Protein AF-A0A957I5K9-F1 (afdb_monomer_lite)

pLDDT: mean 92.52, std 13.04, range [35.69, 98.5]

Structure (mmCIF, N/CA/C/O backbone):
data_AF-A0A957I5K9-F1
#
_entry.id   AF-A0A957I5K9-F1
#
loop_
_atom_site.group_PDB
_atom_site.id
_atom_site.type_symbol
_atom_site.label_atom_id
_atom_site.label_alt_id
_atom_site.label_comp_id
_atom_site.label_asym_id
_atom_site.label_entity_id
_atom_site.label_seq_id
_atom_site.pdbx_PDB_ins_code
_atom_site.Cartn_x
_atom_site.Cartn_y
_atom_site.Cartn_z
_atom_site.occupancy
_atom_site.B_iso_or_equiv
_atom_site.auth_seq_id
_atom_site.auth_comp_id
_atom_site.auth_asym_id
_atom_site.auth_atom_id
_atom_site.pdbx_PDB_model_num
ATOM 1 N N . MET A 1 1 ? 1.408 16.544 -29.712 1.00 35.69 1 MET A N 1
ATOM 2 C CA . MET A 1 1 ? 2.660 17.066 -29.125 1.00 35.69 1 MET A CA 1
ATOM 3 C C . MET A 1 1 ? 3.340 15.930 -28.378 1.00 35.69 1 MET A C 1
ATOM 5 O O . MET A 1 1 ? 2.959 15.637 -27.254 1.00 35.69 1 MET A O 1
ATOM 9 N N . SER A 1 2 ? 4.259 15.225 -29.043 1.00 45.28 2 SER A N 1
ATOM 10 C CA . SER A 1 2 ? 5.029 14.140 -28.427 1.00 45.28 2 SER A CA 1
ATOM 11 C C . SER A 1 2 ? 6.153 14.779 -27.614 1.00 45.28 2 SER A C 1
ATOM 13 O O . SER A 1 2 ? 7.187 15.151 -28.162 1.00 45.28 2 SER A O 1
ATOM 15 N N . GLY A 1 3 ? 5.908 15.022 -26.326 1.00 48.81 3 GLY A N 1
ATOM 16 C CA . GLY A 1 3 ? 6.980 15.381 -25.405 1.00 48.81 3 GLY A CA 1
ATOM 17 C C . GLY A 1 3 ? 7.898 14.173 -25.297 1.00 48.81 3 GLY A C 1
ATOM 18 O O . GLY A 1 3 ? 7.437 13.106 -24.902 1.00 48.81 3 GLY A O 1
ATOM 19 N N . ILE A 1 4 ? 9.157 14.314 -25.713 1.00 52.44 4 ILE A N 1
ATOM 20 C CA . ILE A 1 4 ? 10.167 13.261 -25.597 1.00 52.44 4 ILE A CA 1
ATOM 21 C C . ILE A 1 4 ? 10.242 12.884 -24.120 1.00 52.44 4 ILE A C 1
ATOM 23 O O . ILE A 1 4 ? 10.813 13.611 -23.307 1.00 52.44 4 ILE A O 1
ATOM 27 N N . VAL A 1 5 ? 9.627 11.760 -23.764 1.00 58.56 5 VAL A N 1
ATOM 28 C CA . VAL A 1 5 ? 9.791 11.163 -22.449 1.00 58.56 5 VAL A CA 1
ATOM 29 C C . VAL A 1 5 ? 11.234 10.667 -22.418 1.00 58.56 5 VAL A C 1
ATOM 31 O O . VAL A 1 5 ? 11.539 9.590 -22.923 1.00 58.56 5 VAL A O 1
ATOM 34 N N . LYS A 1 6 ? 12.151 11.479 -21.879 1.00 71.38 6 LYS A N 1
ATOM 35 C CA . LYS A 1 6 ? 13.503 11.036 -21.522 1.00 71.38 6 LYS A CA 1
ATOM 36 C C . LYS A 1 6 ? 13.388 10.135 -20.293 1.00 71.38 6 LYS A C 1
ATOM 38 O O . LYS A 1 6 ? 13.695 10.555 -19.185 1.00 71.38 6 LYS A O 1
ATOM 43 N N . VAL A 1 7 ? 12.866 8.929 -20.478 1.00 81.19 7 VAL A N 1
ATOM 44 C CA . VAL A 1 7 ? 12.864 7.891 -19.449 1.00 81.19 7 VAL A CA 1
ATOM 45 C C . VAL A 1 7 ? 13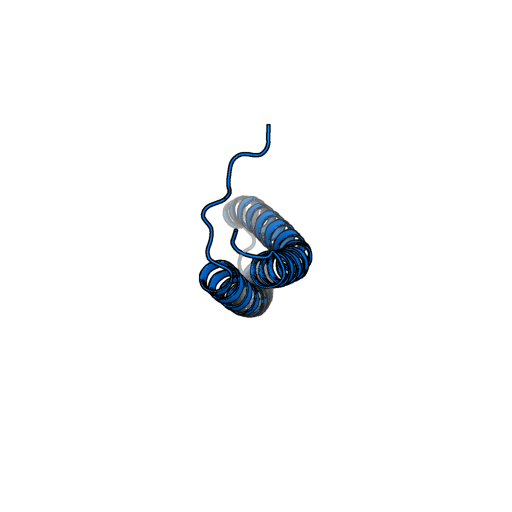.648 6.704 -19.976 1.00 81.19 7 VAL A C 1
ATOM 47 O O . VAL A 1 7 ? 13.470 6.288 -21.122 1.00 81.19 7 VAL A O 1
ATOM 50 N N . HIS A 1 8 ? 14.546 6.174 -19.155 1.00 89.50 8 HIS A N 1
ATOM 51 C CA . HIS A 1 8 ? 15.261 4.960 -19.501 1.00 89.50 8 HIS A CA 1
ATOM 52 C C . HIS A 1 8 ? 14.368 3.754 -19.205 1.00 89.50 8 HIS A C 1
ATOM 54 O O . HIS A 1 8 ? 13.724 3.682 -18.160 1.00 89.50 8 HIS A O 1
ATOM 60 N N . SER A 1 9 ? 14.337 2.780 -20.114 1.00 93.31 9 SER A N 1
ATOM 61 C CA . SER A 1 9 ? 13.584 1.531 -19.930 1.00 93.31 9 SER A CA 1
ATOM 62 C C . SER A 1 9 ? 13.974 0.802 -18.639 1.00 93.31 9 SER A C 1
ATOM 64 O O . SER A 1 9 ? 13.117 0.223 -17.974 1.00 93.31 9 SER A O 1
ATOM 66 N N . ALA A 1 10 ? 15.251 0.878 -18.247 1.00 94.50 10 ALA A N 1
ATOM 67 C CA . ALA A 1 10 ? 15.756 0.364 -16.976 1.00 94.50 10 ALA A CA 1
ATOM 68 C C . ALA A 1 10 ? 15.065 1.015 -15.764 1.00 94.50 10 ALA A C 1
ATOM 70 O O . ALA A 1 10 ? 14.603 0.292 -14.882 1.00 94.50 10 ALA A O 1
ATOM 71 N N . ASP A 1 11 ? 14.909 2.344 -15.756 1.00 95.75 11 ASP A N 1
ATOM 72 C CA . ASP A 1 11 ? 14.235 3.073 -14.673 1.00 95.75 11 ASP A CA 1
ATOM 73 C C . ASP A 1 11 ? 12.756 2.677 -14.581 1.00 95.75 11 ASP A C 1
ATOM 75 O O . ASP A 1 11 ? 12.228 2.437 -13.493 1.00 95.75 11 ASP A O 1
ATOM 79 N N . VAL A 1 12 ? 12.089 2.532 -15.735 1.00 96.44 12 VAL A N 1
ATOM 80 C CA . VAL A 1 12 ? 10.685 2.097 -15.800 1.00 96.44 12 VAL A CA 1
ATOM 81 C C . VAL A 1 12 ? 10.517 0.687 -15.227 1.00 96.44 12 VAL A C 1
ATOM 83 O O . VAL A 1 12 ? 9.602 0.453 -14.435 1.00 96.44 12 VAL A O 1
ATOM 86 N N . ARG A 1 13 ? 11.403 -0.253 -15.582 1.00 97.75 13 ARG A N 1
ATOM 87 C CA . ARG A 1 13 ? 11.375 -1.625 -15.044 1.00 97.75 13 ARG A CA 1
ATOM 88 C C . ARG A 1 13 ? 11.678 -1.667 -13.555 1.00 97.75 13 ARG A C 1
ATOM 90 O O . ARG A 1 13 ? 10.994 -2.383 -12.824 1.00 97.75 13 ARG A O 1
ATOM 97 N N . ALA A 1 14 ? 12.671 -0.901 -13.106 1.00 97.81 14 ALA A N 1
ATOM 98 C CA . ALA A 1 14 ? 13.023 -0.809 -11.695 1.00 97.81 14 ALA A CA 1
ATOM 99 C C . ALA A 1 14 ? 11.819 -0.327 -10.876 1.00 97.81 14 ALA A C 1
ATOM 101 O O . ALA A 1 14 ? 11.438 -0.969 -9.895 1.00 97.81 14 ALA A O 1
ATOM 102 N N . PHE A 1 15 ? 11.146 0.731 -11.337 1.00 98.00 15 PHE A N 1
ATOM 103 C CA . PHE A 1 15 ? 9.939 1.230 -10.688 1.00 98.00 15 PHE A CA 1
ATOM 104 C C . PHE A 1 15 ? 8.783 0.222 -10.732 1.00 98.00 15 PHE A C 1
ATOM 106 O O . PHE A 1 15 ? 8.147 -0.011 -9.708 1.00 98.00 15 PHE A O 1
ATOM 113 N N . ALA A 1 16 ? 8.522 -0.426 -11.874 1.00 98.19 16 ALA A N 1
ATOM 114 C CA . ALA A 1 16 ? 7.468 -1.439 -11.985 1.00 98.19 16 ALA A CA 1
ATOM 115 C C . ALA A 1 16 ? 7.694 -2.621 -11.025 1.00 98.19 16 ALA A C 1
ATOM 117 O O . ALA A 1 16 ? 6.751 -3.097 -10.387 1.00 98.19 16 ALA A O 1
ATOM 118 N N . SER A 1 17 ? 8.947 -3.064 -10.882 1.00 98.31 17 SER A N 1
ATOM 119 C CA . SER A 1 17 ? 9.338 -4.105 -9.928 1.00 98.31 17 SER A CA 1
ATOM 120 C C . SER A 1 17 ? 9.117 -3.653 -8.483 1.00 98.31 17 SER A C 1
ATOM 122 O O . SER A 1 17 ? 8.476 -4.363 -7.705 1.00 98.31 17 SER A O 1
ATOM 124 N N . GLN A 1 18 ? 9.573 -2.446 -8.136 1.00 98.50 18 GLN A N 1
ATOM 125 C CA . GLN A 1 18 ? 9.385 -1.877 -6.802 1.00 98.50 18 GLN A CA 1
ATOM 126 C C . GLN A 1 18 ? 7.899 -1.702 -6.459 1.00 98.50 18 GLN A C 1
ATOM 128 O O . GLN A 1 18 ? 7.477 -2.018 -5.347 1.00 98.50 18 GLN A O 1
ATOM 133 N N . LEU A 1 19 ? 7.089 -1.243 -7.417 1.00 98.44 19 LEU A N 1
ATOM 134 C CA . LEU A 1 19 ? 5.648 -1.075 -7.255 1.00 98.44 19 LEU A CA 1
ATOM 135 C C . LEU A 1 19 ? 4.951 -2.419 -7.020 1.00 98.44 19 LEU A C 1
ATOM 137 O O . LEU A 1 19 ? 4.073 -2.513 -6.163 1.00 98.44 19 LEU A O 1
ATOM 141 N N . LYS A 1 20 ? 5.368 -3.474 -7.728 1.00 98.25 20 LYS A N 1
ATOM 142 C CA . LYS A 1 20 ? 4.848 -4.833 -7.531 1.00 98.25 20 LYS A CA 1
ATOM 143 C C . LYS A 1 20 ? 5.156 -5.364 -6.131 1.00 98.25 20 LYS A C 1
ATOM 145 O O . LYS A 1 20 ? 4.262 -5.911 -5.483 1.00 98.25 20 LYS A O 1
ATOM 150 N N . GLN A 1 21 ? 6.391 -5.194 -5.660 1.00 98.31 21 GLN A N 1
ATOM 151 C CA . GLN A 1 21 ? 6.779 -5.596 -4.307 1.00 98.31 21 GLN A CA 1
ATOM 152 C C . GLN A 1 21 ? 5.987 -4.814 -3.252 1.00 98.31 21 GLN A C 1
ATOM 154 O O . GLN A 1 21 ? 5.357 -5.417 -2.383 1.00 98.31 21 GLN A O 1
ATOM 159 N N . PHE A 1 22 ? 5.943 -3.485 -3.381 1.00 98.19 22 PHE A N 1
ATOM 160 C CA . PHE A 1 22 ? 5.195 -2.620 -2.472 1.00 98.19 22 PHE A CA 1
ATOM 161 C C . PHE A 1 22 ? 3.710 -2.992 -2.414 1.00 98.19 22 PHE A C 1
ATOM 163 O O . PHE A 1 22 ? 3.137 -3.091 -1.333 1.00 98.19 22 PHE A O 1
ATOM 170 N N . HIS A 1 23 ? 3.083 -3.255 -3.563 1.00 96.75 23 HIS A N 1
ATOM 171 C CA . HIS A 1 23 ? 1.690 -3.689 -3.633 1.00 96.75 23 HIS A CA 1
ATOM 172 C C . HIS A 1 23 ? 1.448 -4.989 -2.838 1.00 96.75 23 HIS A C 1
ATOM 174 O O . HIS A 1 23 ? 0.468 -5.085 -2.091 1.00 96.75 23 HIS A O 1
ATOM 180 N N . ALA A 1 24 ? 2.331 -5.985 -2.971 1.00 97.81 24 ALA A N 1
ATOM 181 C CA . ALA A 1 24 ? 2.203 -7.258 -2.264 1.00 97.81 24 ALA A CA 1
ATOM 182 C C . ALA A 1 24 ? 2.335 -7.079 -0.740 1.00 97.81 24 ALA A C 1
ATOM 184 O O . ALA A 1 24 ? 1.515 -7.594 0.029 1.00 97.81 24 ALA A O 1
ATOM 185 N N . GLU A 1 25 ? 3.322 -6.294 -0.306 1.00 98.31 25 GLU A N 1
ATOM 186 C CA . GLU A 1 25 ? 3.546 -5.965 1.104 1.00 98.31 25 GLU A CA 1
ATOM 187 C C . GLU A 1 25 ? 2.375 -5.171 1.693 1.00 98.31 25 GLU A C 1
ATOM 189 O O . GLU A 1 25 ? 1.850 -5.533 2.751 1.00 98.31 25 GLU A O 1
ATOM 194 N N . LEU A 1 26 ? 1.907 -4.139 0.982 1.00 97.75 26 LEU A N 1
ATOM 195 C CA . LEU A 1 26 ? 0.755 -3.332 1.372 1.00 97.75 26 LEU A CA 1
ATOM 196 C C . LEU A 1 26 ? -0.488 -4.209 1.533 1.00 97.75 26 LEU A C 1
ATOM 198 O O . LEU A 1 26 ? -1.168 -4.120 2.548 1.00 97.75 26 LEU A O 1
ATOM 202 N N . THR A 1 27 ? -0.756 -5.112 0.588 1.00 97.00 27 THR A N 1
ATOM 203 C CA . THR A 1 27 ? -1.891 -6.046 0.663 1.00 97.00 27 THR A CA 1
ATOM 204 C C . THR A 1 27 ? -1.823 -6.944 1.894 1.00 97.00 27 THR A C 1
ATOM 206 O O . THR A 1 27 ? -2.820 -7.092 2.609 1.00 97.00 27 THR A O 1
ATOM 209 N N . GLY A 1 28 ? -0.654 -7.518 2.186 1.00 97.75 28 G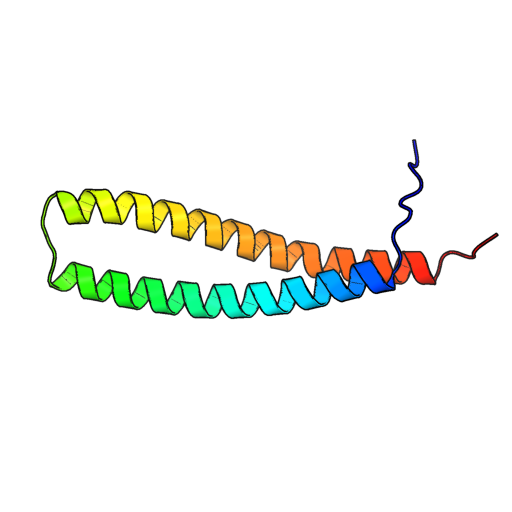LY A N 1
ATOM 210 C CA . GLY A 1 28 ? -0.456 -8.3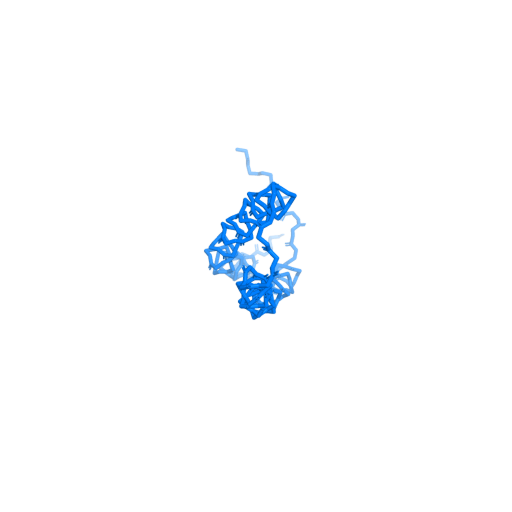42 3.378 1.00 97.75 28 GLY A CA 1
ATOM 211 C C . GLY A 1 28 ? -0.643 -7.554 4.679 1.00 97.75 28 GLY A C 1
ATOM 212 O O . GLY A 1 28 ? -1.379 -7.989 5.569 1.00 97.75 28 GLY A O 1
ATOM 213 N N . ASN A 1 29 ? -0.017 -6.379 4.775 1.00 98.00 29 ASN A N 1
ATOM 214 C CA . ASN A 1 29 ? -0.097 -5.493 5.939 1.00 98.00 29 ASN A CA 1
ATOM 215 C C . ASN A 1 29 ? -1.528 -5.000 6.183 1.00 98.00 29 ASN A C 1
ATOM 217 O O . ASN A 1 29 ? -2.039 -5.122 7.296 1.00 98.00 29 ASN A O 1
ATOM 221 N N . SER A 1 30 ? -2.203 -4.522 5.137 1.00 97.75 30 SER A N 1
ATOM 222 C CA . SER A 1 30 ? -3.586 -4.049 5.183 1.00 97.75 30 SER A CA 1
ATOM 223 C C . SER A 1 30 ? -4.550 -5.122 5.690 1.00 97.75 30 SER A C 1
ATOM 225 O O . SER A 1 30 ? -5.376 -4.835 6.556 1.00 97.75 30 SER A O 1
ATOM 227 N N . LYS A 1 31 ? -4.429 -6.368 5.207 1.00 97.38 31 LYS A N 1
ATOM 228 C CA . LYS A 1 31 ? -5.268 -7.489 5.669 1.00 97.38 31 LYS A CA 1
ATOM 229 C C . LYS A 1 31 ? -5.044 -7.801 7.150 1.00 97.38 31 LYS A C 1
ATOM 231 O O . LYS A 1 31 ? -6.013 -7.977 7.889 1.00 97.38 31 LYS A O 1
ATOM 236 N N . ARG A 1 32 ? -3.783 -7.846 7.598 1.00 98.38 32 ARG A N 1
ATOM 237 C CA . ARG A 1 32 ? -3.449 -8.085 9.014 1.00 98.38 32 ARG A CA 1
ATOM 238 C C . ARG A 1 32 ? -3.991 -6.984 9.918 1.00 98.38 32 ARG A C 1
ATOM 240 O O . ARG A 1 32 ? -4.598 -7.292 10.941 1.00 98.38 32 ARG A O 1
ATOM 247 N N . LEU A 1 33 ? -3.818 -5.725 9.522 1.00 98.19 33 LEU A N 1
ATOM 248 C CA . LEU A 1 33 ? -4.289 -4.582 10.294 1.00 98.19 33 LEU A CA 1
ATOM 249 C C . LEU A 1 33 ? -5.819 -4.561 10.400 1.00 98.19 33 LEU A C 1
ATOM 251 O O . LEU A 1 33 ? -6.347 -4.363 11.487 1.00 98.19 33 LEU A O 1
ATOM 255 N N . GLN A 1 34 ? -6.542 -4.858 9.313 1.00 97.81 34 GLN A N 1
ATOM 256 C CA . GLN A 1 34 ? -8.003 -5.005 9.349 1.00 97.81 34 GLN A CA 1
ATOM 257 C C . GLN A 1 34 ? -8.462 -6.105 10.312 1.00 97.81 34 GLN A C 1
ATOM 259 O O . GLN A 1 34 ? -9.440 -5.919 11.032 1.00 97.81 34 GLN A O 1
ATOM 264 N N . ALA A 1 35 ? -7.770 -7.247 10.349 1.00 98.19 35 ALA A N 1
ATOM 265 C CA . ALA A 1 35 ? -8.106 -8.328 11.272 1.00 98.19 35 ALA A CA 1
ATOM 266 C C . ALA A 1 35 ? -7.894 -7.921 12.741 1.00 98.19 35 ALA A C 1
ATOM 268 O O . ALA A 1 35 ? -8.733 -8.226 13.585 1.00 98.19 35 ALA A O 1
ATOM 269 N N . GLN A 1 36 ? -6.805 -7.208 13.044 1.00 98.25 36 GLN A N 1
ATOM 270 C CA . GLN A 1 36 ? -6.553 -6.666 14.384 1.00 98.25 36 GLN A CA 1
ATOM 271 C C . GLN A 1 36 ? -7.586 -5.602 14.767 1.00 98.25 36 GLN A C 1
ATOM 273 O O . GLN A 1 36 ? -8.110 -5.637 15.876 1.00 98.25 36 GLN A O 1
ATOM 278 N N . PHE A 1 37 ? -7.931 -4.712 13.836 1.00 98.12 37 PHE A N 1
ATOM 279 C CA . PHE A 1 37 ? -8.944 -3.681 14.044 1.00 98.12 37 PHE A CA 1
ATOM 280 C C . PHE A 1 37 ? -10.325 -4.272 14.370 1.00 98.12 37 PHE A C 1
ATOM 282 O O . PHE A 1 37 ? -11.006 -3.782 15.267 1.00 98.12 37 PHE A O 1
ATOM 289 N N . ARG A 1 38 ? -10.717 -5.366 13.700 1.00 96.56 38 ARG A N 1
ATOM 290 C CA . ARG A 1 38 ? -11.962 -6.089 14.016 1.00 96.56 38 ARG A CA 1
ATOM 291 C C . ARG A 1 38 ? -11.953 -6.648 15.438 1.00 96.56 38 ARG A C 1
ATOM 293 O O . ARG A 1 38 ? -12.897 -6.402 16.169 1.00 96.56 38 ARG A O 1
ATOM 300 N N . ARG A 1 39 ? -10.865 -7.314 15.844 1.00 97.75 39 ARG A N 1
ATOM 301 C CA . ARG A 1 39 ? -10.715 -7.845 17.214 1.00 97.75 39 ARG A CA 1
ATOM 302 C C . ARG A 1 39 ? -10.759 -6.748 18.277 1.00 97.75 39 ARG A C 1
ATOM 304 O O . ARG A 1 39 ? -11.273 -6.967 19.363 1.00 97.75 39 ARG A O 1
ATOM 311 N N . LEU A 1 40 ? -10.212 -5.571 17.975 1.00 97.62 40 LEU A N 1
ATOM 312 C CA . LEU A 1 40 ? -10.283 -4.419 18.873 1.00 97.62 40 LEU A CA 1
ATOM 313 C C . LEU A 1 40 ? -11.730 -3.938 19.071 1.00 97.62 40 LEU A C 1
ATOM 315 O O . LEU A 1 40 ? -12.083 -3.530 20.171 1.00 97.62 40 LEU A O 1
ATOM 319 N N . GLY A 1 41 ? -12.571 -4.031 18.037 1.00 96.81 41 GLY A N 1
ATOM 320 C CA . GLY A 1 41 ? -13.998 -3.709 18.134 1.00 96.81 41 GLY A CA 1
ATOM 321 C C . GLY A 1 41 ? -14.791 -4.637 19.054 1.00 96.81 41 GLY A C 1
ATOM 322 O O . GLY A 1 41 ? -15.832 -4.237 19.567 1.00 96.81 41 GLY A O 1
ATOM 323 N N . ASP A 1 42 ? -14.284 -5.842 19.327 1.00 97.56 42 ASP A N 1
ATOM 324 C CA . ASP A 1 42 ? -14.927 -6.760 20.269 1.00 97.56 42 ASP A CA 1
ATOM 325 C C . ASP A 1 42 ? -14.841 -6.229 21.712 1.00 97.56 42 ASP A C 1
ATOM 327 O O . ASP A 1 42 ? -15.751 -6.465 22.507 1.00 97.56 42 ASP A O 1
ATOM 331 N N . THR A 1 43 ? -13.781 -5.482 22.055 1.00 97.75 43 THR A N 1
ATOM 332 C CA . THR A 1 43 ? -13.525 -4.986 23.422 1.00 97.75 43 THR A CA 1
ATOM 333 C C . THR A 1 43 ? -13.670 -3.474 23.588 1.00 97.75 43 THR A C 1
ATOM 335 O O . THR A 1 43 ? -13.869 -3.010 24.710 1.00 97.75 43 THR A O 1
ATOM 338 N N . TRP A 1 44 ? -13.595 -2.695 22.508 1.00 98.00 44 TRP A N 1
ATOM 339 C CA . TRP A 1 44 ? -13.723 -1.238 22.531 1.00 98.00 44 TRP A CA 1
ATOM 340 C C . TRP A 1 44 ? -14.998 -0.801 21.798 1.00 98.00 44 TRP A C 1
ATOM 342 O O . TRP A 1 44 ? -15.065 -0.863 20.575 1.00 98.00 44 TRP A O 1
ATOM 352 N N . GLN A 1 45 ? -16.023 -0.378 22.547 1.00 95.62 45 GLN A N 1
ATOM 353 C CA . GLN A 1 45 ? -17.384 -0.143 22.027 1.00 95.62 45 GLN A CA 1
ATOM 354 C C . GLN A 1 45 ? -17.980 1.201 22.484 1.00 95.62 45 GLN A C 1
ATOM 356 O O . GLN A 1 45 ? -19.135 1.282 22.894 1.00 95.62 45 GLN A O 1
ATOM 361 N N . ASP A 1 46 ? -17.188 2.270 22.447 1.00 98.06 46 ASP A N 1
ATOM 362 C CA . ASP A 1 46 ? -17.635 3.616 22.823 1.00 98.06 46 ASP A CA 1
ATOM 363 C C . ASP A 1 46 ? -17.782 4.545 21.588 1.00 98.06 46 ASP A C 1
ATOM 365 O O . ASP A 1 46 ? -17.438 4.170 20.458 1.00 98.06 46 ASP A O 1
ATOM 369 N N . PRO A 1 47 ? -18.287 5.783 21.756 1.00 98.12 47 PRO A N 1
ATOM 370 C CA . PRO A 1 47 ? -18.372 6.743 20.654 1.00 98.12 47 PRO A CA 1
ATOM 371 C C . PRO A 1 47 ? -17.018 7.123 20.026 1.00 98.12 47 PRO A C 1
ATOM 373 O O . PRO A 1 47 ? -16.968 7.524 18.860 1.00 98.12 47 PRO A O 1
ATOM 376 N N . GLN A 1 48 ? -15.912 7.012 20.768 1.00 97.25 48 GLN A N 1
ATOM 377 C CA . GLN A 1 48 ? -14.571 7.299 20.259 1.00 97.25 48 GLN A CA 1
ATOM 378 C C . GLN A 1 48 ? -14.097 6.196 19.307 1.00 97.25 48 GLN A C 1
ATOM 380 O O . GLN A 1 48 ? -13.544 6.514 18.249 1.00 97.25 48 GLN A O 1
ATOM 385 N N . TYR A 1 49 ? -14.383 4.931 19.623 1.00 97.12 49 TYR A N 1
ATOM 386 C CA . TYR A 1 49 ? -14.182 3.808 18.713 1.00 97.12 49 TYR A CA 1
ATOM 387 C C . TYR A 1 49 ? -14.947 4.024 17.409 1.00 97.12 49 TYR A C 1
ATOM 389 O O . TYR A 1 49 ? -14.350 3.936 16.339 1.00 97.12 49 TYR A O 1
ATOM 397 N N . ALA A 1 50 ? -16.233 4.390 17.474 1.00 97.19 50 ALA A N 1
ATOM 398 C CA . ALA A 1 50 ? -17.046 4.624 16.278 1.00 97.19 50 ALA A CA 1
ATOM 399 C C . ALA A 1 50 ? -16.452 5.716 15.365 1.00 97.19 50 ALA A C 1
ATOM 401 O O . ALA A 1 50 ? -16.364 5.539 14.147 1.00 97.19 50 ALA A O 1
ATOM 402 N N . LYS A 1 51 ? -15.973 6.824 15.950 1.00 97.69 51 LYS A N 1
ATOM 403 C CA . LYS A 1 51 ? -15.301 7.900 15.204 1.00 97.69 51 LYS A CA 1
ATOM 404 C C . LYS A 1 51 ? -14.003 7.419 14.550 1.00 97.69 51 LYS A C 1
ATOM 406 O O . LYS A 1 51 ? -13.737 7.739 13.393 1.00 97.69 51 LYS A O 1
ATOM 411 N N . PHE A 1 52 ? -13.194 6.651 15.277 1.00 97.88 52 PHE A N 1
ATOM 412 C CA . PHE A 1 52 ? -11.955 6.100 14.734 1.00 97.88 52 PHE A CA 1
ATOM 413 C C . PHE A 1 52 ? -12.221 5.059 13.637 1.00 97.88 52 PHE A C 1
ATOM 415 O O . PHE A 1 52 ? -11.548 5.077 12.609 1.00 97.88 52 PHE A O 1
ATOM 422 N N . ALA A 1 53 ? -13.235 4.207 13.807 1.00 98.00 53 ALA A N 1
ATOM 423 C CA . ALA A 1 53 ? -13.641 3.198 12.834 1.00 98.00 53 AL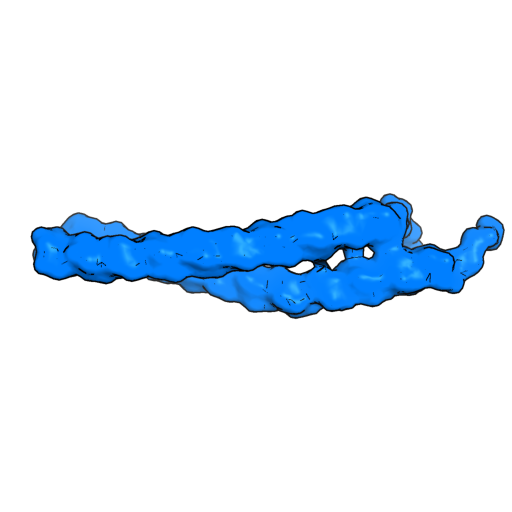A A CA 1
ATOM 424 C C . ALA A 1 53 ? -13.974 3.814 11.475 1.00 98.00 53 ALA A C 1
ATOM 426 O O . ALA A 1 53 ? -13.506 3.333 10.444 1.00 98.00 53 ALA A O 1
ATOM 427 N N . GLN A 1 54 ? -14.705 4.929 11.473 1.00 98.06 54 GLN A N 1
ATOM 428 C CA . GLN A 1 54 ? -15.053 5.640 10.248 1.00 98.06 54 GLN A CA 1
ATOM 429 C C . GLN A 1 54 ? -13.809 6.085 9.456 1.00 98.06 54 GLN A C 1
ATOM 431 O O . GLN A 1 54 ? -13.718 5.839 8.248 1.00 98.06 54 GLN A O 1
ATOM 436 N N . GLU A 1 55 ? -12.838 6.713 10.125 1.00 98.25 55 GLU A N 1
ATOM 437 C CA . GLU A 1 55 ? -11.600 7.185 9.487 1.00 98.25 55 GLU A CA 1
ATOM 438 C C . GLU A 1 55 ? -10.674 6.029 9.090 1.00 98.25 55 GLU A C 1
ATOM 440 O O . GLU A 1 55 ? -10.068 6.048 8.010 1.00 98.25 55 GLU A O 1
ATOM 445 N N . PHE A 1 56 ? -10.611 4.981 9.913 1.00 98.31 56 PHE A N 1
ATOM 446 C CA . PHE A 1 56 ? -9.876 3.761 9.603 1.00 98.31 56 PHE A CA 1
ATOM 447 C C . PHE A 1 56 ? -10.411 3.116 8.319 1.00 98.31 56 PHE A C 1
ATOM 449 O O . PHE A 1 56 ? -9.661 2.900 7.365 1.00 98.31 56 PHE A O 1
ATOM 456 N N . GLU A 1 57 ? -11.718 2.865 8.238 1.00 97.69 57 GLU A N 1
ATOM 457 C CA . GLU A 1 57 ? -12.339 2.254 7.064 1.00 97.69 57 GLU A CA 1
ATOM 458 C C . GLU A 1 57 ? -12.204 3.122 5.812 1.00 97.69 57 GLU A C 1
ATOM 460 O O . GLU A 1 57 ? -11.952 2.603 4.719 1.00 97.69 57 GLU A O 1
ATOM 465 N N . ARG A 1 58 ? -12.336 4.447 5.954 1.00 98.19 58 ARG A N 1
ATOM 466 C CA . ARG A 1 58 ? -12.096 5.396 4.861 1.00 98.19 58 ARG A CA 1
ATOM 467 C C . ARG A 1 58 ? -10.684 5.255 4.303 1.00 98.19 58 ARG A C 1
ATOM 469 O O . ARG A 1 58 ? -10.526 5.151 3.086 1.00 98.19 58 ARG A O 1
ATOM 476 N N . THR A 1 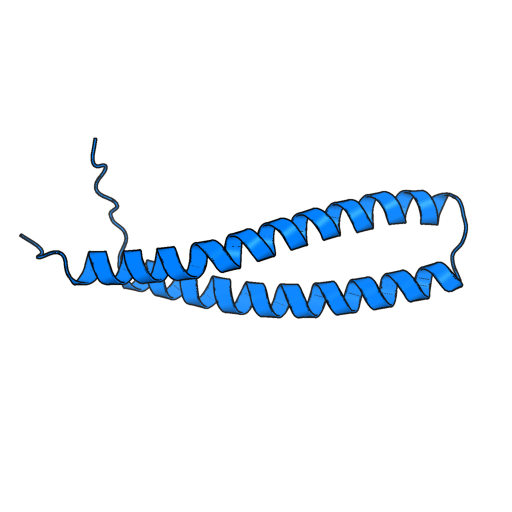59 ? -9.686 5.204 5.177 1.00 98.12 59 THR A N 1
ATOM 477 C CA . THR A 1 59 ? -8.282 5.034 4.790 1.00 98.12 59 THR A CA 1
ATOM 478 C C . THR A 1 59 ? -8.065 3.682 4.111 1.00 98.12 59 THR A C 1
ATOM 480 O O . THR A 1 59 ? -7.469 3.609 3.037 1.00 98.12 59 THR A O 1
ATOM 483 N N . MET A 1 60 ? -8.636 2.603 4.657 1.00 98.19 60 MET A N 1
ATOM 484 C CA . MET A 1 60 ? -8.539 1.271 4.052 1.00 98.19 60 MET A CA 1
ATOM 485 C C . MET A 1 60 ? -9.138 1.216 2.641 1.00 98.19 60 MET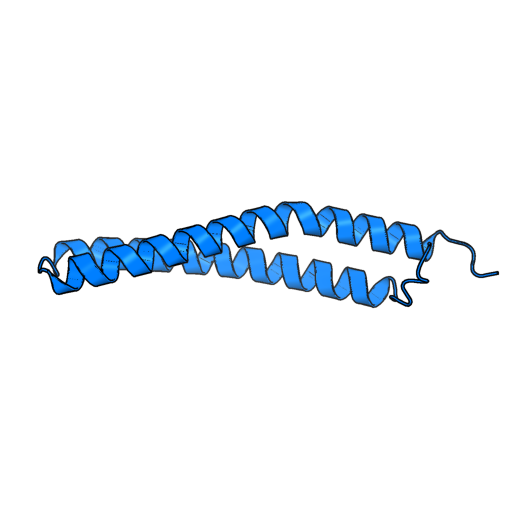 A C 1
ATOM 487 O O . MET A 1 60 ? -8.568 0.561 1.768 1.00 98.19 60 MET A O 1
ATOM 491 N N . ARG A 1 61 ? -10.241 1.930 2.377 1.00 98.06 61 ARG A N 1
ATOM 492 C CA . ARG A 1 61 ? -10.813 2.041 1.021 1.00 98.06 61 ARG A CA 1
ATOM 493 C C . ARG A 1 61 ? -9.870 2.750 0.044 1.00 98.06 61 ARG A C 1
ATOM 495 O O . ARG A 1 61 ? -9.778 2.337 -1.111 1.00 98.06 61 ARG A O 1
ATOM 502 N N . GLN A 1 62 ? -9.152 3.782 0.490 1.00 98.25 62 GLN A N 1
ATOM 503 C CA . GLN A 1 62 ? -8.156 4.473 -0.338 1.00 98.25 62 GLN A CA 1
ATOM 504 C C . GLN A 1 62 ? -6.967 3.562 -0.665 1.00 98.25 62 GLN A C 1
ATOM 506 O O . GLN A 1 62 ? -6.550 3.496 -1.820 1.00 98.25 62 GLN A O 1
ATOM 511 N N . LEU A 1 63 ? -6.479 2.795 0.316 1.00 97.94 63 LEU A N 1
ATOM 512 C CA . LEU A 1 63 ? -5.420 1.806 0.093 1.00 97.94 63 LEU A CA 1
ATOM 513 C C . LEU A 1 63 ? -5.855 0.728 -0.908 1.00 97.94 63 LEU A C 1
ATOM 515 O O . LEU A 1 63 ? -5.096 0.392 -1.813 1.00 97.94 63 LEU A O 1
ATOM 519 N N . GLN A 1 64 ? -7.095 0.241 -0.805 1.00 97.25 64 GLN A N 1
ATOM 520 C CA . GLN A 1 64 ? -7.659 -0.706 -1.773 1.00 97.25 64 GLN A CA 1
ATOM 521 C C . GLN A 1 64 ? -7.762 -0.121 -3.185 1.00 97.25 64 GLN A C 1
ATOM 523 O O . GLN A 1 64 ? -7.517 -0.822 -4.165 1.00 97.25 64 GLN A O 1
ATOM 528 N N . GLN A 1 65 ? -8.116 1.159 -3.311 1.00 98.06 65 GLN A N 1
ATOM 529 C CA . GLN A 1 65 ? -8.141 1.830 -4.609 1.00 98.06 65 GLN A CA 1
ATOM 530 C C . GLN A 1 65 ? -6.738 1.932 -5.215 1.00 98.06 65 GLN A C 1
ATOM 532 O O . GLN A 1 65 ? -6.560 1.616 -6.390 1.00 98.06 65 GLN A O 1
ATOM 537 N N . PHE A 1 66 ? -5.744 2.313 -4.412 1.00 97.88 66 PHE A N 1
ATOM 538 C CA . PHE A 1 66 ? -4.353 2.364 -4.851 1.00 97.88 66 PHE A CA 1
ATOM 539 C C . PHE A 1 66 ? -3.820 0.978 -5.254 1.00 97.88 66 PHE A C 1
ATOM 541 O O . PHE A 1 66 ? -3.115 0.853 -6.256 1.00 97.88 66 PHE A O 1
ATOM 548 N N . GLN A 1 67 ? -4.189 -0.076 -4.519 1.00 97.56 67 GLN A N 1
ATOM 549 C CA . GLN A 1 67 ? -3.834 -1.460 -4.849 1.00 97.56 67 GLN A CA 1
ATOM 550 C C . GLN A 1 67 ? -4.327 -1.850 -6.246 1.00 97.56 67 GLN A C 1
ATOM 552 O O . GLN A 1 67 ? -3.513 -2.295 -7.053 1.00 97.56 67 GLN A O 1
ATOM 557 N N . ARG A 1 68 ? -5.608 -1.594 -6.555 1.00 97.31 68 ARG A N 1
ATOM 558 C CA . ARG A 1 68 ? -6.191 -1.844 -7.887 1.00 97.31 68 ARG A CA 1
ATOM 559 C C . ARG A 1 68 ? -5.473 -1.062 -8.986 1.00 97.31 68 ARG A C 1
ATOM 561 O O . ARG A 1 68 ? -5.088 -1.621 -10.005 1.00 97.31 68 ARG A O 1
ATOM 568 N N . GLN A 1 69 ? -5.230 0.228 -8.755 1.00 97.88 69 GLN A N 1
ATOM 569 C CA . GLN A 1 69 ? -4.501 1.070 -9.709 1.00 97.88 69 GLN A CA 1
ATOM 570 C C . GLN A 1 69 ? -3.081 0.553 -9.965 1.00 97.88 69 GLN A C 1
ATOM 572 O O . GLN A 1 69 ? -2.615 0.563 -11.102 1.00 97.88 69 GLN A O 1
ATOM 577 N N . SER A 1 70 ? -2.399 0.070 -8.925 1.00 97.06 70 SER A N 1
ATOM 578 C CA . SER A 1 70 ? -1.053 -0.495 -9.051 1.00 97.06 70 SER A CA 1
ATOM 579 C C . SER A 1 70 ? -1.057 -1.767 -9.901 1.00 97.06 70 SER A C 1
ATOM 581 O O . SER A 1 70 ? -0.235 -1.886 -10.808 1.00 97.06 70 SER A O 1
ATOM 583 N N . GLU A 1 71 ? -2.002 -2.682 -9.662 1.00 96.44 71 GLU A N 1
ATOM 584 C CA . GLU A 1 71 ? -2.169 -3.911 -10.455 1.00 96.44 71 GLU A CA 1
ATOM 585 C C . GLU A 1 71 ? -2.393 -3.613 -11.946 1.00 96.44 71 GLU A C 1
ATOM 587 O O . GLU A 1 71 ? -1.825 -4.289 -12.804 1.00 96.44 71 GLU A O 1
ATOM 592 N N . GLU A 1 72 ? -3.160 -2.568 -12.268 1.00 97.38 72 GLU A N 1
ATOM 593 C CA . GLU A 1 72 ? -3.419 -2.145 -13.649 1.00 97.38 72 GLU A CA 1
ATOM 594 C C . GLU A 1 72 ? -2.220 -1.449 -14.317 1.00 97.38 72 GLU A C 1
ATOM 596 O O . GLU A 1 72 ? -2.002 -1.590 -15.526 1.00 97.38 72 GLU A O 1
ATOM 601 N N . VAL A 1 73 ? -1.447 -0.666 -13.556 1.00 97.50 73 VAL A N 1
ATOM 602 C CA . VAL A 1 73 ? -0.344 0.155 -14.082 1.00 97.50 73 VAL A CA 1
ATOM 603 C C . VAL A 1 73 ? 0.932 -0.658 -14.293 1.00 97.50 73 VAL A C 1
ATOM 605 O O . VAL A 1 73 ? 1.632 -0.415 -15.277 1.00 97.50 73 VAL A O 1
ATOM 608 N N . ILE A 1 74 ? 1.229 -1.647 -13.442 1.00 98.31 74 ILE A N 1
ATOM 609 C CA . ILE A 1 74 ? 2.451 -2.467 -13.550 1.00 98.31 74 ILE A CA 1
ATOM 610 C C . ILE A 1 74 ? 2.633 -3.064 -14.967 1.00 98.31 74 ILE A C 1
ATOM 612 O O . ILE A 1 74 ? 3.701 -2.870 -15.555 1.00 98.31 74 ILE A O 1
ATOM 616 N N . PRO A 1 75 ? 1.627 -3.715 -15.593 1.00 98.06 75 PRO A N 1
ATOM 617 C CA . PRO A 1 75 ? 1.755 -4.218 -16.962 1.00 98.06 75 PRO A CA 1
ATOM 618 C C . PRO A 1 75 ? 1.983 -3.118 -18.004 1.00 98.06 75 PRO A C 1
ATOM 620 O O . PRO A 1 75 ? 2.689 -3.341 -18.985 1.00 98.06 75 PRO A O 1
ATOM 623 N N . ARG A 1 76 ? 1.397 -1.928 -17.812 1.00 97.25 76 ARG A N 1
ATOM 624 C CA . ARG A 1 76 ? 1.576 -0.789 -18.727 1.00 97.25 76 ARG A CA 1
ATOM 625 C C . ARG A 1 76 ? 3.005 -0.257 -18.677 1.00 97.25 76 ARG A C 1
ATOM 627 O O . ARG A 1 76 ? 3.562 0.043 -19.726 1.00 97.25 76 ARG A O 1
ATOM 634 N N . LEU A 1 77 ? 3.608 -0.193 -17.488 1.00 96.75 77 LEU A N 1
ATOM 635 C CA . LEU A 1 77 ? 5.012 0.191 -17.318 1.00 96.75 77 LEU A CA 1
ATOM 636 C C . LEU A 1 77 ? 5.953 -0.812 -17.990 1.00 96.75 77 LEU A C 1
ATOM 638 O O . LEU A 1 77 ? 6.868 -0.410 -18.700 1.00 96.75 77 LEU A O 1
ATOM 642 N N . ASN A 1 78 ? 5.692 -2.112 -17.846 1.00 97.44 78 ASN A N 1
ATOM 643 C CA . ASN A 1 78 ? 6.498 -3.133 -18.519 1.00 97.44 78 ASN A CA 1
ATOM 644 C C . ASN A 1 78 ? 6.412 -3.012 -20.049 1.00 97.44 78 ASN A C 1
ATOM 646 O O . ASN A 1 78 ? 7.446 -2.961 -20.711 1.00 97.44 78 ASN A O 1
ATOM 650 N N . LYS A 1 79 ? 5.200 -2.849 -20.600 1.00 96.19 79 LYS A N 1
ATOM 651 C CA . LYS A 1 79 ? 4.996 -2.596 -22.038 1.00 96.19 79 LYS A CA 1
ATOM 652 C C . LYS A 1 79 ? 5.679 -1.311 -22.510 1.00 96.19 79 LYS A C 1
ATOM 654 O O . LYS A 1 79 ? 6.220 -1.268 -23.609 1.00 96.19 79 LYS A O 1
ATOM 659 N N . LEU A 1 80 ? 5.670 -0.261 -21.687 1.00 93.69 80 LEU A N 1
ATOM 660 C CA . LEU A 1 80 ? 6.368 0.988 -21.987 1.00 93.69 80 LEU A CA 1
ATOM 661 C C . LEU A 1 80 ? 7.887 0.778 -22.049 1.00 93.69 80 LEU A C 1
ATOM 663 O O . LEU A 1 80 ? 8.528 1.274 -22.971 1.00 93.69 80 LEU A O 1
ATOM 667 N N . ALA A 1 81 ? 8.462 0.029 -21.107 1.00 94.81 81 ALA A N 1
ATOM 668 C CA . ALA A 1 81 ? 9.887 -0.288 -21.118 1.00 94.81 81 ALA A CA 1
ATOM 669 C C . ALA A 1 81 ? 10.289 -1.124 -22.345 1.00 94.81 81 ALA A C 1
ATOM 671 O O . ALA A 1 81 ? 11.308 -0.837 -22.967 1.00 94.81 81 ALA A O 1
ATOM 672 N N . GLU A 1 82 ? 9.472 -2.115 -22.717 1.00 94.25 82 GLU A N 1
ATOM 673 C CA . GLU A 1 82 ? 9.649 -2.901 -23.947 1.00 94.25 82 GLU A CA 1
ATOM 674 C C . GLU A 1 82 ? 9.587 -2.022 -25.198 1.00 94.25 82 GLU A C 1
ATOM 676 O O . GLU A 1 82 ? 10.414 -2.163 -26.095 1.00 94.25 82 GLU A O 1
ATOM 681 N N . TYR A 1 83 ? 8.637 -1.089 -25.262 1.00 92.25 83 TYR A N 1
ATOM 682 C CA . TYR A 1 83 ? 8.547 -0.144 -26.369 1.00 92.25 83 TYR A CA 1
ATOM 683 C C . TYR A 1 83 ? 9.815 0.711 -26.481 1.00 92.25 83 TYR A C 1
ATOM 685 O O . TYR A 1 83 ? 10.380 0.813 -27.564 1.00 92.25 83 TYR A O 1
ATOM 693 N N . ILE A 1 84 ? 10.305 1.271 -25.370 1.00 90.50 84 ILE A N 1
ATOM 694 C CA . ILE A 1 84 ? 11.512 2.116 -25.352 1.00 90.50 84 ILE A CA 1
ATOM 695 C C . ILE A 1 84 ? 12.752 1.362 -25.852 1.00 90.50 84 ILE A C 1
ATOM 697 O O . ILE A 1 84 ? 13.569 1.955 -26.553 1.00 90.50 84 ILE A O 1
ATOM 701 N N . ASP A 1 85 ? 12.895 0.077 -25.521 1.00 90.19 85 ASP A N 1
ATOM 702 C CA . ASP A 1 85 ? 14.031 -0.732 -25.984 1.00 90.19 85 ASP A CA 1
ATOM 703 C C . ASP A 1 85 ? 13.964 -1.074 -27.474 1.00 90.19 85 ASP A C 1
ATOM 705 O O . ASP A 1 85 ? 14.999 -1.210 -28.121 1.00 90.19 85 ASP A O 1
ATOM 709 N N . ASN A 1 86 ? 12.754 -1.207 -28.018 1.00 87.81 86 ASN A N 1
ATOM 710 C CA . ASN A 1 86 ? 12.533 -1.584 -29.413 1.00 87.81 86 ASN A CA 1
ATOM 711 C C . ASN A 1 86 ? 12.490 -0.383 -30.371 1.00 87.81 86 ASN A C 1
ATOM 713 O O . ASN A 1 86 ? 12.483 -0.579 -31.586 1.00 87.81 86 ASN A O 1
ATOM 717 N N . VAL A 1 87 ? 12.450 0.854 -29.860 1.00 81.62 87 VAL A N 1
ATOM 718 C CA . VAL A 1 87 ? 12.528 2.062 -30.691 1.00 81.62 87 VAL A CA 1
ATOM 719 C C . VAL A 1 87 ? 13.987 2.285 -31.110 1.00 81.62 87 VAL A C 1
ATOM 721 O O . VAL A 1 87 ? 14.837 2.516 -30.244 1.00 81.62 87 VAL A O 1
ATOM 724 N N . PRO A 1 88 ? 14.304 2.260 -32.420 1.00 69.44 88 PRO A N 1
ATOM 725 C CA . PRO A 1 88 ? 15.648 2.549 -32.900 1.00 69.44 88 PRO A CA 1
ATOM 726 C C . PRO A 1 88 ? 16.072 3.947 -32.452 1.00 69.44 88 PRO A C 1
ATOM 728 O O . PRO A 1 88 ? 15.364 4.928 -32.692 1.00 69.44 88 PRO A O 1
ATOM 731 N N . ARG A 1 89 ? 17.232 4.048 -31.798 1.00 65.06 89 ARG A N 1
ATOM 732 C CA . ARG A 1 89 ? 17.858 5.347 -31.542 1.00 65.06 89 ARG A CA 1
ATOM 733 C C . ARG A 1 89 ? 18.470 5.817 -32.862 1.00 65.06 89 ARG A C 1
ATOM 735 O O . ARG A 1 89 ? 19.431 5.205 -33.321 1.00 65.06 89 ARG A O 1
ATOM 742 N N . VAL A 1 90 ? 17.844 6.820 -33.482 1.00 56.88 90 VAL A N 1
ATOM 743 C CA . VAL A 1 90 ? 18.359 7.529 -34.669 1.00 56.88 90 VAL A CA 1
ATOM 744 C C . VAL A 1 90 ? 19.535 8.408 -34.268 1.00 56.88 90 VAL A C 1
ATOM 746 O O . VAL A 1 90 ? 19.436 9.034 -33.186 1.00 56.88 90 VAL A O 1
#

Sequence (90 aa):
MSGIVKVHSADVRAFASQLKQFHAELTGNSKRLQAQFRRLGDTWQDPQYAKFAQEFERTMRQLQQFQRQSEEVIPRLNKLAEYIDNVPRV

Foldseek 3Di:
DPDPPPDALVNLLVVLVVLVVVLVVLVVVLVVVVVVLVVVCVPDPDPVNVVVVVVSVVVSVVSVVVSVVSVVCSVVSNVVSVVNVPDDDD

Secondary structure (DSSP, 8-state):
--------HHHHHHHHHHHHHHHHHHHHHHHHHHHHHHHHHHH--SHHHHHHHHHHHHHHHHHHHHHHHHHHHHHHHHHHHHHHHHS---

Radius of gyration: 19.84 Å; chains: 1; bounding box: 37×25×58 Å